Protein AF-A0A4Y2N0J8-F1 (afdb_monomer_lite)

Foldseek 3Di:
DDDQAADPALPCLVVNVVVLCVQLVVLVLNCQLVVVQDQDDDDDPPDDPVCVVVVVSNVVSVVSFVSLLCSLVVRYDCPVVVQVVDPGSNSNNVVSCCRRPVPPD

Radius of gyration: 16.19 Å; chains: 1; bounding box: 48×25×42 Å

Sequence (105 aa):
MNFIEKLEGERNWVSWKFVVELQLTVQKAMPVVQGKVTEPEPLPLDASENEKKTYTALKCFEDLYAIARYIIGSSVRQEPKNISICKTSKYMWDALHRVYEERNE

pLDDT: mean 84.01, std 11.86, range [38.91, 95.75]

Structure (mmCIF, N/CA/C/O backbone):
data_AF-A0A4Y2N0J8-F1
#
_entry.id   AF-A0A4Y2N0J8-F1
#
loop_
_atom_site.group_PDB
_atom_site.id
_atom_site.type_symbol
_atom_site.label_atom_id
_atom_site.label_alt_id
_atom_site.label_comp_id
_atom_site.label_asym_id
_ato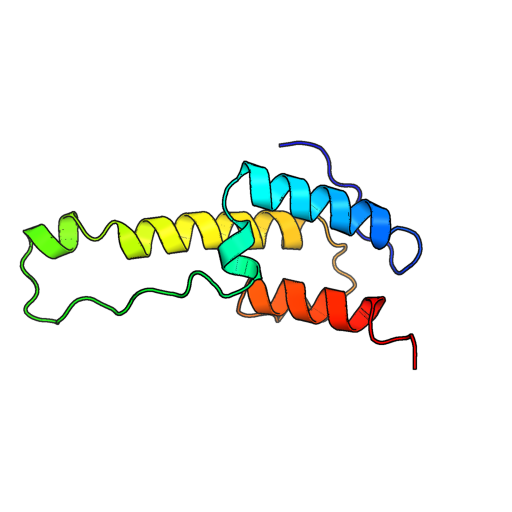m_site.label_entity_id
_atom_site.label_seq_id
_atom_site.pdbx_PDB_ins_code
_atom_site.Cartn_x
_atom_site.Cartn_y
_atom_site.Cartn_z
_atom_site.occupancy
_atom_site.B_iso_or_equiv
_atom_site.auth_seq_id
_atom_site.auth_comp_id
_atom_site.auth_asym_id
_atom_site.auth_atom_id
_atom_site.pdbx_PDB_model_num
ATOM 1 N N . MET A 1 1 ? 10.497 6.995 9.562 1.00 56.81 1 MET A N 1
ATOM 2 C CA . MET A 1 1 ? 9.154 6.389 9.428 1.00 56.81 1 MET A CA 1
ATOM 3 C C . MET A 1 1 ? 8.388 6.785 10.674 1.00 56.81 1 MET A C 1
ATOM 5 O O . MET A 1 1 ? 8.894 6.527 11.759 1.00 56.81 1 MET A O 1
ATOM 9 N N . ASN A 1 2 ? 7.284 7.519 10.541 1.00 64.75 2 ASN A N 1
ATOM 10 C CA . ASN A 1 2 ? 6.539 7.991 11.710 1.00 64.75 2 ASN A CA 1
ATOM 11 C C . ASN A 1 2 ? 5.752 6.827 12.320 1.00 64.75 2 ASN A C 1
ATOM 13 O O . ASN A 1 2 ? 5.379 5.888 11.616 1.00 64.75 2 ASN A O 1
ATOM 17 N N . PHE A 1 3 ? 5.512 6.880 13.626 1.00 79.81 3 PHE A N 1
ATOM 18 C CA . PHE A 1 3 ? 4.668 5.899 14.296 1.00 79.81 3 PHE A CA 1
ATOM 19 C C . PHE A 1 3 ? 3.241 5.980 13.731 1.00 79.81 3 PHE A C 1
ATOM 21 O O . PHE A 1 3 ? 2.643 7.055 13.730 1.00 79.81 3 PHE A O 1
ATOM 28 N N . ILE A 1 4 ? 2.717 4.860 13.225 1.00 86.31 4 ILE A N 1
ATOM 29 C CA . ILE A 1 4 ? 1.294 4.707 12.905 1.00 86.31 4 ILE A CA 1
ATOM 30 C C . ILE A 1 4 ? 0.683 3.955 14.083 1.00 86.31 4 ILE A C 1
ATOM 32 O O . ILE A 1 4 ? 1.122 2.843 14.390 1.00 86.31 4 ILE A O 1
ATOM 36 N N . GLU A 1 5 ? -0.307 4.552 14.747 1.00 89.19 5 GLU A N 1
ATOM 37 C CA . GLU A 1 5 ? -1.112 3.820 15.727 1.00 89.19 5 GLU A CA 1
ATOM 38 C C . GLU A 1 5 ? -1.715 2.585 15.049 1.00 89.19 5 GLU A C 1
ATOM 40 O O . GLU A 1 5 ? -2.079 2.627 13.876 1.00 89.19 5 GLU A O 1
ATOM 45 N N . LYS A 1 6 ? -1.806 1.457 15.754 1.00 91.00 6 LYS A N 1
ATOM 46 C CA . LYS A 1 6 ? -2.413 0.263 15.168 1.00 91.00 6 LYS A CA 1
ATOM 47 C C . LYS A 1 6 ? -3.887 0.517 14.839 1.00 91.00 6 LYS A C 1
ATOM 49 O O . LYS A 1 6 ? -4.581 1.186 15.596 1.00 91.00 6 LYS A O 1
ATOM 54 N N . LEU A 1 7 ? -4.383 -0.051 13.742 1.00 89.56 7 LEU A N 1
ATOM 55 C CA . LEU A 1 7 ? -5.814 -0.021 13.441 1.00 89.56 7 LEU A CA 1
ATOM 56 C C . LEU A 1 7 ? -6.582 -0.819 14.501 1.00 89.56 7 LEU A C 1
ATOM 58 O O . LEU A 1 7 ? -6.301 -2.002 14.716 1.00 89.56 7 LEU A O 1
ATOM 62 N N . GLU A 1 8 ? -7.552 -0.178 15.147 1.00 88.94 8 GLU A N 1
ATOM 63 C CA . GLU A 1 8 ? -8.360 -0.729 16.242 1.00 88.94 8 GLU A CA 1
ATOM 64 C C . GLU A 1 8 ? -9.857 -0.666 15.918 1.00 88.94 8 GLU A C 1
ATOM 66 O O . GLU A 1 8 ? -10.694 -0.378 16.772 1.00 88.94 8 GLU A O 1
ATOM 71 N N . GLY A 1 9 ? -10.191 -0.949 14.661 1.00 86.00 9 GLY A N 1
ATOM 72 C CA . GLY A 1 9 ? -11.563 -0.945 14.174 1.00 86.00 9 GLY A CA 1
ATOM 73 C C . GLY A 1 9 ? -12.041 0.434 13.721 1.00 86.00 9 GLY A C 1
ATOM 74 O O . GLY A 1 9 ? -11.249 1.332 13.435 1.00 86.00 9 GLY A O 1
ATOM 75 N N . GLU A 1 10 ? -13.364 0.608 13.692 1.00 87.25 10 GLU A N 1
ATOM 76 C CA . GLU A 1 10 ? -14.025 1.851 13.262 1.00 87.25 10 GLU A CA 1
ATOM 77 C C . GLU A 1 10 ? -13.582 3.064 14.100 1.00 87.25 10 GLU A C 1
ATOM 79 O O . GLU A 1 10 ? -13.487 4.175 13.582 1.00 87.25 10 GLU A O 1
ATOM 84 N N . ARG A 1 11 ? -13.214 2.845 15.373 1.00 90.19 11 ARG A N 1
ATOM 85 C CA . ARG A 1 11 ? -12.881 3.904 16.341 1.00 90.19 11 ARG A CA 1
ATOM 86 C C . ARG A 1 11 ? -11.782 4.862 15.869 1.00 90.19 11 ARG A C 1
ATOM 88 O O . ARG A 1 11 ? -11.770 6.022 16.265 1.00 90.19 11 ARG A O 1
ATOM 95 N N . ASN A 1 12 ? -10.809 4.352 15.112 1.00 92.81 12 ASN A N 1
ATOM 96 C CA . ASN A 1 12 ? -9.653 5.116 14.651 1.00 92.81 12 ASN A CA 1
ATOM 97 C C . ASN A 1 12 ? -9.411 4.952 13.149 1.00 92.81 12 ASN A C 1
ATOM 99 O O . ASN A 1 12 ? -8.363 5.380 12.676 1.00 92.81 12 ASN A O 1
ATOM 103 N N . TRP A 1 13 ? -10.376 4.403 12.398 1.00 91.81 13 TRP A N 1
ATOM 104 C CA . TRP A 1 13 ? -10.268 4.202 10.950 1.00 91.81 13 TRP A CA 1
ATOM 105 C C . TRP A 1 13 ? -9.877 5.485 10.212 1.00 91.81 13 TRP A C 1
ATOM 107 O O . TRP A 1 13 ? -8.895 5.487 9.477 1.00 91.81 13 TRP A O 1
ATOM 117 N N . VAL A 1 14 ? -10.592 6.590 10.452 1.00 93.06 14 VAL A N 1
ATOM 118 C CA . VAL A 1 14 ? -10.370 7.864 9.742 1.00 93.06 14 VAL A CA 1
ATOM 119 C C . VAL A 1 14 ? -8.956 8.401 9.983 1.00 93.06 14 VAL A C 1
ATOM 121 O O . VAL A 1 14 ? -8.236 8.715 9.035 1.00 93.06 14 VAL A O 1
ATOM 124 N N . SER A 1 15 ? -8.530 8.457 11.247 1.00 94.00 15 SER A N 1
ATOM 125 C CA . SER A 1 15 ? -7.194 8.935 11.622 1.00 94.00 15 SER A CA 1
ATOM 126 C C . SER A 1 15 ? -6.092 8.003 11.119 1.00 94.00 15 SER A C 1
ATOM 128 O O . SER A 1 15 ? -5.077 8.463 10.599 1.00 94.00 15 SER A O 1
ATOM 130 N N . TRP A 1 16 ? -6.297 6.690 11.238 1.00 93.81 16 TRP A N 1
ATOM 131 C CA . TRP A 1 16 ? -5.366 5.677 10.751 1.00 93.81 16 TRP A CA 1
ATOM 132 C C . TRP A 1 16 ? -5.173 5.783 9.238 1.00 93.81 16 TRP A C 1
ATOM 134 O O . TRP A 1 16 ? -4.036 5.867 8.767 1.00 93.81 16 TRP A O 1
ATOM 144 N N . LYS A 1 17 ? -6.279 5.854 8.487 1.00 94.62 17 LYS A N 1
ATOM 145 C CA . LYS A 1 17 ? -6.291 5.964 7.025 1.00 94.62 17 LYS A CA 1
ATOM 146 C C . LYS A 1 17 ? -5.498 7.182 6.577 1.00 94.62 17 LYS A C 1
ATOM 148 O O . LYS A 1 17 ? -4.595 7.037 5.760 1.00 94.62 17 LYS A O 1
ATOM 153 N N . PHE A 1 18 ? -5.759 8.346 7.172 1.00 94.94 18 PHE A N 1
ATOM 154 C CA . PHE A 1 18 ? -5.037 9.577 6.854 1.00 94.94 18 PHE A CA 1
ATOM 155 C C . PHE A 1 18 ? -3.515 9.427 7.022 1.00 94.94 18 PHE A C 1
ATOM 157 O O . PHE A 1 18 ? -2.743 9.803 6.138 1.00 94.94 18 PHE A O 1
ATOM 164 N N . VAL A 1 19 ? -3.060 8.844 8.136 1.00 94.75 19 VAL A N 1
ATOM 165 C CA . VAL A 1 19 ? -1.621 8.665 8.389 1.00 94.75 19 VAL A CA 1
ATOM 166 C C . VAL A 1 19 ? -1.007 7.653 7.416 1.00 94.75 19 VAL A C 1
ATOM 168 O O . VAL A 1 19 ? 0.111 7.867 6.939 1.00 94.75 19 VAL A O 1
ATOM 171 N N . VAL A 1 20 ? -1.718 6.574 7.087 1.00 94.62 20 VAL A N 1
ATOM 172 C CA . VAL A 1 20 ? -1.256 5.576 6.111 1.00 94.62 20 VAL A CA 1
ATOM 173 C C . VAL A 1 20 ? -1.165 6.169 4.708 1.00 94.62 20 VAL A C 1
ATOM 175 O O . VAL A 1 20 ? -0.129 6.012 4.062 1.00 94.62 20 VAL A O 1
ATOM 178 N N . GLU A 1 21 ? -2.181 6.904 4.253 1.00 95.75 21 GLU A N 1
ATOM 179 C CA . GLU A 1 21 ? -2.166 7.611 2.964 1.00 95.75 21 GLU A CA 1
ATOM 180 C C . GLU A 1 21 ? -0.998 8.598 2.885 1.00 95.75 21 GLU A C 1
ATOM 182 O O . GLU A 1 21 ? -0.282 8.645 1.878 1.00 95.75 21 GLU A O 1
ATOM 187 N N . LEU A 1 22 ? -0.745 9.340 3.967 1.00 95.38 22 LEU A N 1
ATOM 188 C CA . LEU A 1 22 ? 0.383 10.262 4.052 1.00 95.38 22 LEU A CA 1
ATOM 189 C C . LEU A 1 22 ? 1.722 9.524 3.918 1.00 95.38 22 LEU A C 1
ATOM 191 O O . LEU A 1 22 ? 2.582 9.947 3.143 1.00 95.38 22 LEU A O 1
ATOM 195 N N . GLN A 1 23 ? 1.910 8.403 4.619 1.00 94.50 23 GLN A N 1
ATOM 196 C CA . GLN A 1 23 ? 3.150 7.626 4.521 1.00 94.50 23 GLN A CA 1
ATOM 197 C C . GLN A 1 23 ? 3.339 6.987 3.146 1.00 94.50 23 GLN A C 1
ATOM 199 O O . GLN A 1 23 ? 4.435 7.063 2.588 1.00 94.50 23 GLN A O 1
ATOM 204 N N . LEU A 1 24 ? 2.284 6.404 2.576 1.00 95.12 24 LEU A N 1
ATOM 205 C CA . LEU A 1 24 ? 2.310 5.852 1.222 1.00 95.12 24 LEU A CA 1
ATOM 206 C C . LEU A 1 24 ? 2.650 6.931 0.190 1.00 95.12 24 LEU A C 1
ATOM 208 O O . LEU A 1 24 ? 3.393 6.663 -0.752 1.00 95.12 24 LEU A O 1
ATOM 212 N N . THR A 1 25 ? 2.159 8.156 0.377 1.00 95.44 25 THR A N 1
ATOM 213 C CA . THR A 1 25 ? 2.459 9.292 -0.503 1.00 95.44 25 THR A CA 1
ATOM 214 C C . THR A 1 25 ? 3.914 9.735 -0.375 1.00 95.44 25 THR A C 1
ATOM 216 O O . THR A 1 25 ? 4.605 9.849 -1.387 1.00 95.44 25 THR A O 1
ATOM 219 N N . VAL A 1 26 ? 4.421 9.909 0.852 1.00 94.75 26 VAL A N 1
ATOM 220 C CA . VAL A 1 26 ? 5.828 10.279 1.107 1.00 94.75 26 VAL A CA 1
ATOM 221 C C . VAL A 1 26 ? 6.791 9.248 0.516 1.00 94.75 26 VAL A C 1
ATOM 223 O O . VAL A 1 26 ? 7.822 9.613 -0.044 1.00 94.75 26 VAL A O 1
ATOM 226 N N . GLN A 1 27 ? 6.438 7.965 0.594 1.00 94.44 27 GLN A N 1
ATOM 227 C CA . GLN A 1 27 ? 7.234 6.872 0.036 1.00 94.44 27 GLN A CA 1
ATOM 228 C C . GLN A 1 27 ? 6.923 6.567 -1.439 1.00 94.44 27 GLN A C 1
ATOM 230 O O . GLN A 1 27 ? 7.450 5.603 -1.984 1.00 94.44 27 GLN A O 1
ATOM 235 N N . LYS A 1 28 ? 6.066 7.364 -2.097 1.00 95.06 28 LYS A N 1
ATOM 236 C CA . LYS A 1 28 ? 5.640 7.187 -3.501 1.00 95.06 28 LYS A CA 1
ATOM 237 C C . LYS A 1 28 ? 4.978 5.833 -3.807 1.00 95.06 28 LYS A C 1
ATOM 239 O O . LYS A 1 28 ? 4.859 5.452 -4.966 1.00 95.06 28 LYS A O 1
ATOM 244 N N . ALA A 1 29 ? 4.506 5.126 -2.785 1.00 95.31 29 ALA A N 1
ATOM 245 C CA . ALA A 1 29 ? 3.885 3.809 -2.882 1.00 95.31 29 ALA A CA 1
ATOM 246 C C . ALA A 1 29 ? 2.349 3.871 -3.035 1.00 95.31 29 ALA A C 1
ATOM 248 O O . ALA A 1 29 ? 1.713 2.858 -3.325 1.00 95.31 29 ALA A O 1
ATOM 249 N N . MET A 1 30 ? 1.740 5.057 -2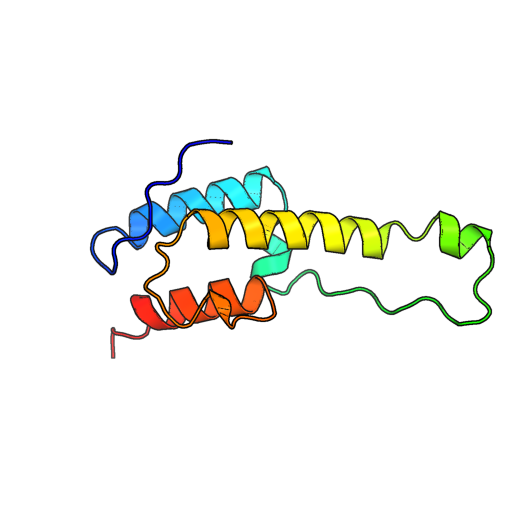.894 1.00 95.69 30 MET A N 1
ATOM 250 C CA . MET A 1 30 ? 0.291 5.258 -3.068 1.00 95.69 30 MET A CA 1
ATOM 251 C C . MET A 1 30 ? -0.259 4.748 -4.420 1.00 95.69 30 MET A C 1
ATOM 253 O O . MET A 1 30 ? -1.305 4.095 -4.430 1.00 95.69 30 MET A O 1
ATOM 257 N N . PRO A 1 31 ? 0.417 4.956 -5.569 1.00 93.69 31 PRO A N 1
ATOM 258 C CA . PRO A 1 31 ? -0.062 4.437 -6.851 1.00 93.69 31 PRO A CA 1
ATOM 259 C C . PRO A 1 31 ? -0.179 2.906 -6.904 1.00 93.69 31 PRO A C 1
ATOM 261 O O . PRO A 1 31 ? -1.020 2.396 -7.643 1.00 93.69 31 PRO A O 1
ATOM 264 N N . VAL A 1 32 ? 0.618 2.177 -6.112 1.00 92.75 32 VAL A N 1
ATOM 265 C CA . VAL A 1 32 ? 0.579 0.707 -6.057 1.00 92.75 32 VAL A CA 1
ATOM 266 C C . VAL A 1 32 ? -0.706 0.228 -5.384 1.00 92.75 32 VAL A C 1
ATOM 268 O O . VAL A 1 32 ? -1.397 -0.633 -5.922 1.00 92.75 32 VAL A O 1
ATOM 271 N N . VAL A 1 33 ? -1.084 0.820 -4.244 1.00 92.81 33 VAL A N 1
ATOM 272 C CA . VAL A 1 33 ? -2.324 0.431 -3.542 1.00 92.81 33 VAL A CA 1
ATOM 273 C C . VAL A 1 33 ? -3.577 0.862 -4.306 1.00 92.81 33 VAL A C 1
ATOM 275 O O . VAL A 1 33 ? -4.600 0.190 -4.253 1.00 92.81 33 VAL A O 1
ATOM 278 N N . GLN A 1 34 ? -3.479 1.936 -5.095 1.00 92.00 34 GLN A N 1
ATOM 279 C CA . GLN A 1 34 ? -4.541 2.369 -6.007 1.00 92.00 34 GLN A CA 1
ATOM 280 C C . GLN A 1 34 ? -4.645 1.493 -7.268 1.00 92.00 34 GLN A C 1
ATOM 282 O O . GLN A 1 34 ? -5.644 1.579 -7.977 1.00 92.00 34 GLN A O 1
ATOM 287 N N . GLY A 1 35 ? -3.644 0.656 -7.563 1.00 89.19 35 GLY A N 1
ATOM 288 C CA . GLY A 1 35 ? -3.584 -0.145 -8.791 1.00 89.19 35 GLY A CA 1
ATOM 289 C C . GLY A 1 35 ? -3.239 0.653 -10.049 1.00 89.19 35 GLY A C 1
ATOM 290 O O . GLY A 1 35 ? -3.469 0.174 -11.152 1.00 89.19 35 GLY A O 1
ATOM 291 N N . LYS A 1 36 ? -2.704 1.870 -9.898 1.00 88.81 36 LYS A N 1
ATOM 292 C CA . LYS A 1 36 ? -2.237 2.712 -11.014 1.00 88.81 36 LYS A CA 1
ATOM 293 C C . LYS A 1 36 ? -0.862 2.293 -11.527 1.00 88.81 36 LYS A C 1
ATOM 295 O O . LYS A 1 36 ? -0.516 2.593 -12.661 1.00 88.81 36 LYS A O 1
ATOM 300 N N . VAL A 1 37 ? -0.079 1.641 -10.671 1.00 86.88 37 VAL A N 1
ATOM 301 C CA . VAL A 1 37 ? 1.174 0.980 -11.033 1.00 86.88 37 VAL A CA 1
ATOM 302 C C . VAL A 1 37 ? 0.961 -0.508 -10.806 1.00 86.88 37 VAL A C 1
ATOM 304 O O . VAL A 1 37 ? 0.677 -0.928 -9.682 1.00 86.88 37 VAL A O 1
ATOM 3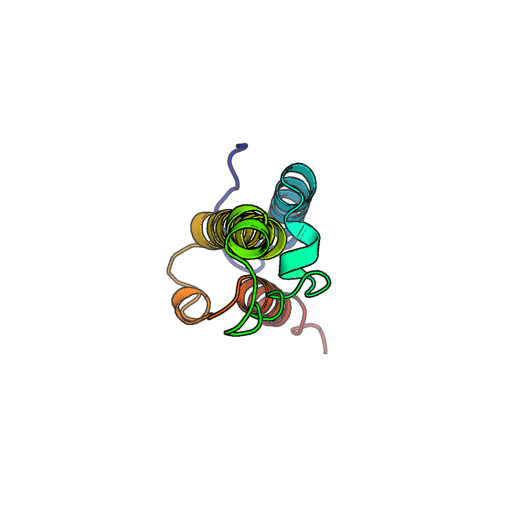07 N N . THR A 1 38 ? 1.072 -1.284 -11.875 1.00 83.31 38 THR A N 1
ATOM 308 C CA . THR A 1 38 ? 0.968 -2.744 -11.855 1.00 83.31 38 THR A CA 1
ATOM 309 C C . THR A 1 38 ? 2.325 -3.381 -12.097 1.00 83.31 38 THR A C 1
ATOM 311 O O . THR A 1 38 ? 3.270 -2.717 -12.525 1.00 83.31 38 THR A O 1
ATOM 314 N N . GLU A 1 39 ? 2.409 -4.673 -11.794 1.00 84.25 39 GLU A N 1
ATOM 315 C CA . GLU A 1 39 ? 3.590 -5.472 -12.085 1.00 84.25 39 GLU A CA 1
ATOM 316 C C . GLU A 1 39 ? 3.902 -5.380 -13.587 1.00 84.25 39 GLU A C 1
ATOM 318 O O . GLU A 1 39 ? 3.007 -5.614 -14.406 1.00 84.25 39 GLU A O 1
ATOM 323 N N . PRO A 1 40 ? 5.117 -4.951 -13.961 1.00 84.00 40 PRO A N 1
ATOM 324 C CA . PRO A 1 40 ? 5.476 -4.78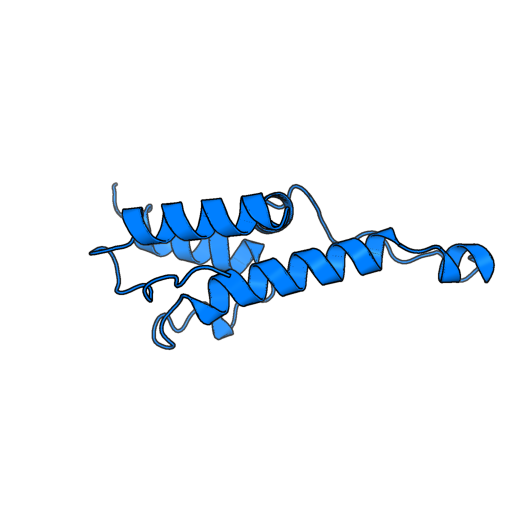3 -15.359 1.00 84.00 40 PRO A CA 1
ATOM 325 C C . PRO A 1 40 ? 5.699 -6.146 -16.021 1.00 84.00 40 PRO A C 1
ATOM 327 O O . PRO A 1 40 ? 6.157 -7.093 -15.380 1.00 84.00 40 PRO A O 1
ATOM 330 N N . GLU A 1 41 ? 5.375 -6.241 -17.312 1.00 83.81 41 GLU A N 1
ATOM 331 C CA . GLU A 1 41 ? 5.478 -7.496 -18.057 1.00 83.81 41 GLU A CA 1
ATOM 332 C C . GLU A 1 41 ? 6.906 -8.054 -18.018 1.00 83.81 41 GLU A C 1
ATOM 334 O O . GLU A 1 41 ? 7.871 -7.297 -18.146 1.00 83.81 41 GLU A O 1
ATOM 339 N N . PRO A 1 42 ? 7.076 -9.372 -17.834 1.00 80.50 42 PRO A N 1
ATOM 340 C CA . PRO A 1 42 ? 8.397 -9.970 -17.858 1.00 80.50 42 PRO A CA 1
ATOM 341 C C . PRO A 1 42 ? 9.066 -9.699 -19.206 1.00 80.50 42 PRO A C 1
ATOM 343 O O . PRO A 1 42 ? 8.423 -9.717 -20.256 1.00 80.50 42 PRO A O 1
ATOM 346 N N . LEU A 1 43 ? 10.378 -9.469 -19.171 1.00 82.62 43 LEU A N 1
ATOM 347 C CA . LEU A 1 43 ? 11.147 -9.306 -20.395 1.00 82.62 43 LEU A CA 1
ATOM 348 C C . LEU A 1 43 ? 11.004 -10.546 -21.301 1.00 82.62 43 LEU A C 1
ATOM 350 O O . LEU A 1 43 ? 10.949 -11.670 -20.785 1.00 82.62 43 LEU A O 1
ATOM 354 N N . PRO A 1 44 ? 11.009 -10.365 -22.635 1.00 83.75 44 PRO A N 1
ATOM 355 C CA . PRO A 1 44 ? 11.091 -11.469 -23.583 1.00 83.75 44 PRO A CA 1
ATOM 356 C C . PRO A 1 44 ? 12.273 -12.397 -23.273 1.00 83.75 44 PRO A C 1
ATOM 358 O O . PRO A 1 44 ? 13.315 -11.962 -22.775 1.00 83.75 44 PRO A O 1
ATOM 361 N N . LEU A 1 45 ? 12.140 -13.689 -23.581 1.00 80.50 45 LEU A N 1
ATOM 362 C CA . LEU A 1 45 ? 13.198 -14.677 -23.316 1.00 80.50 45 LEU A CA 1
ATOM 363 C C . LEU A 1 45 ? 14.513 -14.332 -24.040 1.00 80.50 45 LEU A C 1
ATOM 365 O O . LEU A 1 45 ? 15.600 -14.581 -23.509 1.00 80.50 45 LEU A O 1
ATOM 369 N N . ASP A 1 46 ? 14.397 -13.724 -25.218 1.00 88.50 46 ASP A N 1
ATOM 370 C CA . ASP A 1 46 ? 15.474 -13.247 -26.082 1.00 88.50 46 ASP A CA 1
ATOM 371 C C . ASP A 1 46 ? 15.965 -11.829 -25.745 1.00 88.50 46 ASP A C 1
ATOM 373 O O . ASP A 1 46 ? 16.855 -11.321 -26.428 1.00 88.50 46 ASP A O 1
ATOM 377 N N . ALA A 1 47 ? 15.460 -11.210 -24.669 1.00 83.50 47 ALA A N 1
ATOM 378 C CA . ALA A 1 47 ? 15.953 -9.919 -24.205 1.00 83.50 47 ALA A CA 1
ATOM 379 C C . ALA A 1 47 ? 17.460 -9.977 -23.937 1.00 83.50 47 ALA A C 1
ATOM 381 O O . ALA A 1 47 ? 17.983 -10.912 -23.306 1.00 83.50 47 ALA A O 1
ATOM 382 N N . SER A 1 48 ? 18.153 -8.945 -24.404 1.00 85.25 48 SER A N 1
ATOM 383 C CA . SER A 1 48 ? 19.594 -8.823 -24.268 1.00 85.25 48 SER A CA 1
ATOM 384 C C . SER A 1 48 ? 20.011 -8.768 -22.797 1.00 85.25 48 SER A C 1
ATOM 386 O O . SER A 1 48 ? 19.281 -8.317 -21.911 1.00 85.25 48 SER A O 1
ATOM 388 N N . GLU A 1 49 ? 21.246 -9.185 -22.526 1.00 81.44 49 GLU A N 1
ATOM 389 C CA . GLU A 1 49 ? 21.833 -9.119 -21.184 1.00 81.44 49 GLU A CA 1
ATOM 390 C C . GLU A 1 49 ? 21.854 -7.680 -20.632 1.00 81.44 49 GLU A C 1
ATOM 392 O O . GLU A 1 49 ? 21.761 -7.460 -19.425 1.00 81.44 49 GLU A O 1
ATOM 397 N N . ASN A 1 50 ? 21.946 -6.686 -21.522 1.00 78.69 50 ASN A N 1
ATOM 398 C CA . ASN A 1 50 ? 21.879 -5.280 -21.150 1.00 78.69 50 ASN A CA 1
ATOM 399 C C . ASN A 1 50 ? 20.461 -4.881 -20.714 1.00 78.69 50 ASN A C 1
ATOM 401 O O . ASN A 1 50 ? 20.316 -4.292 -19.649 1.00 78.69 50 ASN A O 1
ATOM 405 N N . GLU A 1 51 ? 19.427 -5.272 -21.467 1.00 78.00 51 GLU A N 1
ATOM 406 C CA . GLU A 1 51 ? 18.021 -5.018 -21.111 1.00 78.00 51 GLU A CA 1
ATOM 407 C C . GLU A 1 51 ? 17.645 -5.658 -19.774 1.00 78.00 51 GLU A C 1
ATOM 409 O O . GLU A 1 51 ? 17.007 -5.008 -18.946 1.00 78.00 51 GLU A O 1
ATOM 414 N N . LYS A 1 52 ? 18.117 -6.884 -19.516 1.00 78.19 52 LYS A N 1
ATOM 415 C CA . LYS A 1 52 ? 17.939 -7.575 -18.227 1.00 78.19 52 LYS A CA 1
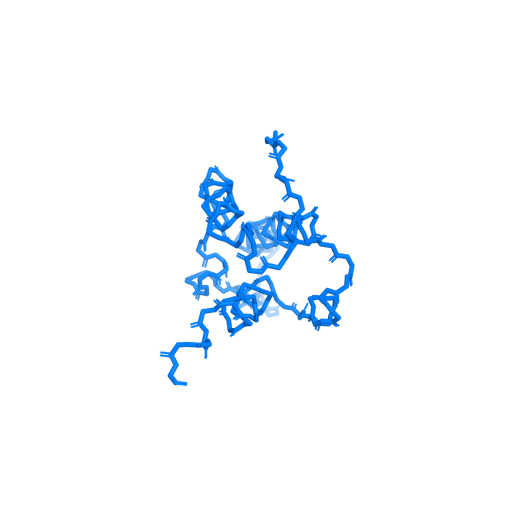ATOM 416 C C . LYS A 1 52 ? 18.598 -6.816 -17.074 1.00 78.19 52 LYS A C 1
ATOM 418 O O . LYS A 1 52 ? 17.976 -6.628 -16.031 1.00 78.19 52 LYS A O 1
ATOM 423 N N . LYS A 1 53 ? 19.829 -6.326 -17.259 1.00 72.69 53 LYS A N 1
ATOM 424 C CA . LYS A 1 53 ? 20.549 -5.532 -16.242 1.00 72.69 53 LYS A CA 1
ATOM 425 C C . LYS A 1 53 ? 19.910 -4.172 -15.985 1.00 72.69 53 LYS A C 1
ATOM 427 O O . LYS A 1 53 ? 19.964 -3.678 -14.860 1.00 72.69 53 LYS A O 1
ATOM 432 N N . THR A 1 54 ? 19.311 -3.568 -17.006 1.00 68.75 54 THR A N 1
ATOM 433 C CA . THR A 1 54 ? 18.642 -2.268 -16.908 1.00 68.75 54 THR A CA 1
ATOM 434 C C . THR A 1 54 ? 17.148 -2.382 -16.640 1.00 68.75 54 THR A C 1
ATOM 436 O O . THR A 1 54 ? 16.463 -1.363 -16.715 1.00 68.75 54 THR A O 1
ATOM 439 N N . TYR A 1 55 ? 16.625 -3.575 -16.327 1.00 79.38 55 TYR A N 1
ATOM 440 C CA . TYR A 1 55 ? 15.207 -3.781 -16.034 1.00 79.38 55 TYR A CA 1
ATOM 441 C C . TYR A 1 55 ? 14.829 -3.210 -14.663 1.00 79.38 55 TYR A C 1
ATOM 443 O O . TYR A 1 55 ? 14.557 -3.902 -13.684 1.00 79.38 55 TYR A O 1
ATOM 451 N N . THR A 1 56 ? 14.860 -1.886 -14.592 1.00 83.25 56 THR A N 1
ATOM 452 C CA . THR A 1 56 ? 14.606 -1.089 -13.398 1.00 83.25 56 THR A CA 1
ATOM 453 C C . THR A 1 56 ? 13.122 -1.024 -13.078 1.00 83.25 56 THR A C 1
ATOM 455 O O . THR A 1 56 ? 12.779 -0.861 -11.916 1.00 83.25 56 THR A O 1
ATOM 458 N N . ALA A 1 57 ? 12.243 -1.213 -14.068 1.00 81.75 57 ALA A N 1
ATOM 459 C CA . ALA A 1 57 ? 10.796 -1.146 -13.888 1.00 81.75 57 ALA A CA 1
ATOM 460 C C . ALA A 1 57 ? 10.279 -2.182 -12.876 1.00 81.75 57 ALA A C 1
ATOM 462 O O . ALA A 1 57 ? 9.563 -1.804 -11.949 1.00 81.75 57 ALA A O 1
ATOM 463 N N . LEU A 1 58 ? 10.676 -3.458 -13.002 1.00 83.56 58 LEU A N 1
ATOM 464 C CA . LEU A 1 58 ? 10.266 -4.501 -12.052 1.00 83.56 58 LEU A CA 1
ATOM 465 C C . LEU A 1 58 ? 10.843 -4.254 -10.670 1.00 83.56 58 LEU A C 1
ATOM 467 O O . LEU A 1 58 ? 10.097 -4.262 -9.701 1.00 83.56 58 LEU A O 1
ATOM 471 N N . LYS A 1 59 ? 12.136 -3.935 -10.583 1.00 85.94 59 LYS A N 1
ATOM 472 C CA . LYS A 1 59 ? 12.765 -3.628 -9.298 1.00 85.94 59 LYS A CA 1
ATOM 473 C C . LYS A 1 59 ? 12.081 -2.449 -8.596 1.00 85.94 59 LYS A C 1
ATOM 475 O O . LYS A 1 59 ? 11.768 -2.526 -7.415 1.00 85.94 59 LYS A O 1
ATOM 480 N N . CYS A 1 60 ? 11.798 -1.369 -9.326 1.00 87.31 60 CYS A N 1
ATOM 481 C CA . CYS A 1 60 ? 11.075 -0.220 -8.787 1.00 87.31 60 CYS A CA 1
ATOM 482 C C . CYS A 1 60 ? 9.657 -0.593 -8.341 1.00 87.31 60 CYS A C 1
ATOM 484 O O . CYS A 1 60 ? 9.200 -0.102 -7.308 1.00 87.31 60 CYS A O 1
ATOM 486 N N . PHE A 1 61 ? 8.960 -1.448 -9.093 1.00 88.88 61 PHE A N 1
ATOM 487 C CA . PHE A 1 61 ? 7.657 -1.958 -8.680 1.00 88.88 61 PHE A CA 1
ATOM 488 C C . PHE A 1 61 ? 7.758 -2.779 -7.390 1.00 88.88 61 PHE A C 1
ATOM 490 O O . PHE A 1 61 ? 7.023 -2.494 -6.448 1.00 88.88 61 PHE A O 1
ATOM 497 N N . GLU A 1 62 ? 8.677 -3.742 -7.321 1.00 89.94 62 GLU A N 1
ATOM 498 C CA . GLU A 1 62 ? 8.902 -4.599 -6.152 1.00 89.94 62 GLU A CA 1
ATOM 499 C C . GLU A 1 62 ? 9.236 -3.780 -4.900 1.00 89.94 62 GLU A C 1
ATOM 501 O O . GLU A 1 62 ? 8.662 -4.032 -3.838 1.00 89.94 62 GLU A O 1
ATOM 506 N N . ASP A 1 63 ? 10.084 -2.755 -5.028 1.00 91.88 63 ASP A N 1
ATOM 507 C CA . ASP A 1 63 ? 10.445 -1.850 -3.932 1.00 91.88 63 ASP A CA 1
ATOM 508 C C . ASP A 1 63 ? 9.210 -1.099 -3.401 1.00 91.88 63 ASP A C 1
ATOM 510 O O . ASP A 1 63 ? 8.911 -1.128 -2.202 1.00 91.88 63 ASP A O 1
ATOM 514 N N . LEU A 1 64 ? 8.440 -0.457 -4.287 1.00 92.75 64 LEU A N 1
ATOM 515 C CA . LEU A 1 64 ? 7.224 0.273 -3.903 1.00 92.75 64 LEU A CA 1
ATOM 516 C C . LEU A 1 64 ? 6.150 -0.664 -3.339 1.00 92.75 64 LEU A C 1
ATOM 518 O O . LEU A 1 64 ? 5.444 -0.320 -2.386 1.00 92.75 64 LEU A O 1
ATOM 522 N N . TYR A 1 65 ? 6.037 -1.858 -3.911 1.00 91.19 65 TYR A N 1
ATOM 523 C CA . TYR A 1 65 ? 5.115 -2.893 -3.477 1.00 91.19 65 TYR A CA 1
ATOM 524 C C . TYR A 1 65 ? 5.455 -3.403 -2.072 1.00 91.19 65 TYR A C 1
ATOM 526 O O . TYR A 1 65 ? 4.566 -3.482 -1.215 1.00 91.19 65 TYR A O 1
ATOM 534 N N . ALA A 1 66 ? 6.733 -3.675 -1.799 1.00 91.44 66 ALA A N 1
ATOM 535 C CA . ALA A 1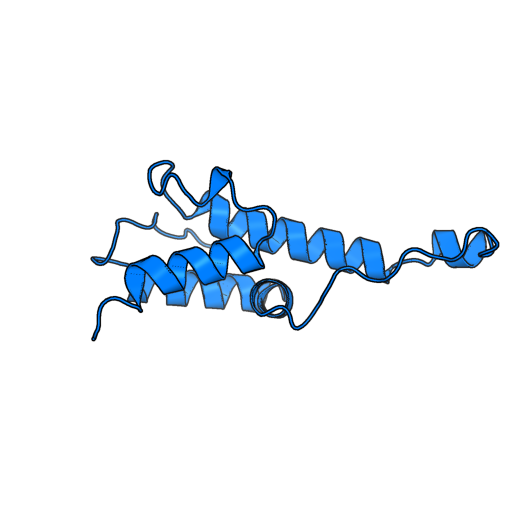 66 ? 7.221 -4.072 -0.484 1.00 91.44 66 ALA A CA 1
ATOM 536 C C . ALA A 1 66 ? 6.974 -2.976 0.560 1.00 91.44 66 ALA A C 1
ATOM 538 O O . ALA A 1 66 ? 6.478 -3.269 1.651 1.00 91.44 66 ALA A O 1
ATOM 539 N N . ILE A 1 67 ? 7.233 -1.711 0.210 1.00 93.69 67 ILE A N 1
ATOM 540 C CA . ILE A 1 67 ? 6.959 -0.563 1.082 1.00 93.69 67 ILE A CA 1
ATOM 541 C C . ILE A 1 67 ? 5.467 -0.468 1.413 1.00 93.69 67 ILE A C 1
ATOM 543 O O . ILE A 1 67 ? 5.107 -0.365 2.588 1.00 93.69 67 ILE A O 1
ATOM 547 N N . ALA A 1 68 ? 4.589 -0.539 0.409 1.00 93.31 68 ALA A N 1
ATOM 548 C CA . ALA A 1 68 ? 3.145 -0.473 0.623 1.00 93.31 68 ALA A CA 1
ATOM 549 C C . ALA A 1 68 ? 2.655 -1.602 1.538 1.00 93.31 68 ALA A C 1
ATOM 551 O O . ALA A 1 68 ? 1.918 -1.367 2.501 1.00 93.31 68 ALA A O 1
ATOM 552 N N . ARG A 1 69 ? 3.103 -2.832 1.265 1.00 90.88 69 ARG A N 1
ATOM 553 C CA . ARG A 1 69 ? 2.754 -4.015 2.056 1.00 90.88 69 ARG A CA 1
ATOM 554 C C . ARG A 1 69 ? 3.260 -3.895 3.494 1.00 90.88 69 ARG A C 1
ATOM 556 O O . ARG A 1 69 ? 2.529 -4.252 4.416 1.00 90.88 69 ARG A O 1
ATOM 563 N N . TYR A 1 70 ? 4.466 -3.366 3.695 1.00 91.12 70 TYR A N 1
ATOM 564 C CA . TYR A 1 70 ? 5.020 -3.123 5.023 1.00 91.12 70 TYR A CA 1
ATOM 565 C C . TYR A 1 70 ? 4.228 -2.057 5.782 1.00 91.12 70 TYR A C 1
ATOM 567 O O . TYR A 1 70 ? 3.830 -2.312 6.915 1.00 91.12 70 TYR A O 1
ATOM 575 N N . ILE A 1 71 ? 3.947 -0.894 5.182 1.00 92.56 71 ILE A N 1
ATOM 576 C CA . ILE A 1 71 ? 3.193 0.188 5.839 1.00 92.56 71 ILE A CA 1
ATOM 577 C C . ILE A 1 71 ? 1.822 -0.317 6.293 1.00 92.56 71 ILE A C 1
ATOM 579 O O . ILE A 1 71 ? 1.478 -0.166 7.463 1.00 92.56 71 ILE A O 1
ATOM 583 N N . ILE A 1 72 ? 1.061 -0.970 5.409 1.00 90.75 72 ILE A N 1
ATOM 584 C CA . ILE A 1 72 ? -0.277 -1.474 5.752 1.00 90.75 72 ILE A CA 1
ATOM 585 C C . ILE A 1 72 ? -0.171 -2.632 6.752 1.00 90.75 72 ILE A C 1
ATOM 587 O O . ILE A 1 72 ? -0.785 -2.601 7.815 1.00 90.75 72 ILE A O 1
ATOM 591 N N . GLY A 1 73 ? 0.644 -3.648 6.457 1.00 88.56 73 GLY A N 1
ATOM 592 C CA . GLY A 1 73 ? 0.753 -4.853 7.283 1.00 88.56 73 GLY A CA 1
ATOM 593 C C . GLY A 1 73 ? 1.288 -4.580 8.691 1.00 88.56 73 GLY A C 1
ATOM 594 O O . GLY A 1 73 ? 0.820 -5.173 9.662 1.00 88.56 73 GLY A O 1
ATOM 595 N N . SER A 1 74 ? 2.231 -3.647 8.830 1.00 88.56 74 SER A N 1
ATOM 596 C CA . SER A 1 74 ? 2.794 -3.261 10.127 1.00 88.56 74 SER A CA 1
ATOM 597 C C . SER A 1 74 ? 1.926 -2.273 10.903 1.00 88.56 74 SER A C 1
ATOM 599 O O . SER A 1 74 ? 2.186 -2.078 12.087 1.00 88.56 74 SER A O 1
ATOM 601 N N . SER A 1 75 ? 0.880 -1.691 10.316 1.00 89.69 75 SER A N 1
ATOM 602 C CA . SER A 1 75 ? -0.016 -0.746 11.001 1.00 89.69 75 SER A CA 1
ATOM 603 C C . SER A 1 75 ? -1.383 -1.338 11.343 1.00 89.69 75 SER A C 1
ATOM 605 O O . SER A 1 75 ? -2.164 -0.707 12.047 1.00 89.69 75 SER A O 1
ATOM 607 N N . VAL A 1 76 ? -1.660 -2.581 10.955 1.00 87.00 76 VAL A N 1
ATOM 608 C CA . VAL A 1 76 ? -2.843 -3.326 11.408 1.00 87.00 76 VAL A CA 1
ATOM 609 C C . VAL A 1 76 ? -2.498 -4.259 12.574 1.00 87.00 76 VAL A C 1
ATOM 611 O O . VAL A 1 76 ? -1.342 -4.671 12.755 1.00 87.00 76 VAL A O 1
ATOM 614 N N . ARG A 1 77 ? -3.483 -4.566 13.429 1.00 76.75 77 ARG A N 1
ATOM 615 C CA . ARG A 1 77 ? -3.380 -5.695 14.375 1.00 76.75 77 ARG A CA 1
ATOM 616 C C . ARG A 1 77 ? -3.440 -7.016 13.590 1.00 76.75 77 ARG A C 1
ATOM 618 O O . ARG A 1 77 ? -3.803 -7.010 12.423 1.00 76.75 77 ARG A O 1
ATOM 625 N N . GLN A 1 78 ? -3.073 -8.146 14.199 1.00 63.25 78 GLN A N 1
ATOM 626 C CA . GLN A 1 78 ? -3.177 -9.466 13.546 1.00 63.25 78 GLN A CA 1
ATOM 627 C C . GLN A 1 78 ? -4.634 -9.933 13.352 1.00 63.25 78 GLN A C 1
ATOM 629 O O . GLN A 1 78 ? -4.892 -10.829 12.554 1.00 63.25 78 GLN A O 1
ATOM 634 N N . GLU A 1 79 ? -5.587 -9.326 14.064 1.00 55.69 79 GLU A N 1
ATOM 635 C CA . GLU A 1 79 ? -6.976 -9.790 14.129 1.00 55.69 79 GLU A CA 1
ATOM 636 C C . GLU A 1 79 ? -7.955 -9.381 13.010 1.00 55.69 79 GLU A C 1
ATOM 638 O O . GLU A 1 79 ? -9.009 -10.018 12.930 1.00 55.69 79 GLU A O 1
ATOM 643 N N . PRO A 1 80 ? -7.677 -8.465 12.061 1.00 54.84 80 PRO A N 1
ATOM 644 C CA . PRO A 1 80 ? -8.359 -8.529 10.783 1.00 54.84 80 PRO A CA 1
ATOM 645 C C . PRO A 1 80 ? -7.791 -9.743 10.032 1.00 54.84 80 PRO A C 1
ATOM 647 O O . PRO A 1 80 ? -6.842 -9.630 9.254 1.00 54.84 80 PRO A O 1
ATOM 650 N N . LYS A 1 81 ? -8.394 -10.918 10.274 1.00 54.06 81 LYS A N 1
ATOM 651 C CA . LYS A 1 81 ? -8.061 -12.245 9.706 1.00 54.06 81 LYS A CA 1
ATOM 652 C C . LYS A 1 81 ? -7.922 -12.284 8.171 1.00 54.06 81 LYS A C 1
ATOM 654 O O . LYS A 1 81 ? -7.474 -13.287 7.628 1.00 54.06 81 LYS A O 1
ATOM 659 N N . ASN A 1 82 ? -8.264 -11.200 7.478 1.00 59.03 82 ASN A N 1
ATOM 660 C CA . ASN A 1 82 ? -8.271 -11.108 6.025 1.00 59.03 82 ASN A CA 1
ATOM 661 C C . ASN A 1 82 ? -7.028 -10.430 5.426 1.00 59.03 82 ASN A C 1
ATOM 663 O O . ASN A 1 82 ? -6.805 -10.581 4.234 1.00 59.03 82 ASN A O 1
ATOM 667 N N . ILE A 1 83 ? -6.195 -9.721 6.200 1.00 62.66 83 ILE A N 1
ATOM 668 C CA . ILE A 1 83 ? -5.044 -8.993 5.620 1.00 62.66 83 ILE A CA 1
ATOM 669 C C . ILE A 1 83 ? -3.844 -9.908 5.364 1.00 62.66 83 ILE A C 1
ATOM 671 O O . ILE A 1 83 ? -3.124 -9.731 4.383 1.00 62.66 83 ILE A O 1
ATOM 675 N N . SER A 1 84 ? -3.638 -10.922 6.205 1.00 61.38 84 SER A N 1
ATOM 676 C CA . SER A 1 84 ? -2.555 -11.900 6.032 1.00 61.38 84 SER A CA 1
ATOM 677 C C . SER A 1 84 ? -2.729 -12.770 4.781 1.00 61.38 84 SER A C 1
ATOM 679 O O . SER A 1 84 ? -1.733 -13.199 4.201 1.00 61.38 84 SER A O 1
ATOM 681 N N . ILE A 1 85 ? -3.973 -12.986 4.337 1.00 66.06 85 ILE A N 1
ATOM 682 C CA . ILE A 1 85 ? -4.305 -13.730 3.110 1.00 66.06 85 ILE A CA 1
ATOM 683 C C . ILE A 1 85 ? -4.276 -12.852 1.851 1.00 66.06 85 ILE A C 1
ATOM 685 O O . ILE A 1 85 ? -4.379 -13.368 0.735 1.00 66.06 85 ILE A O 1
ATOM 689 N N . CYS A 1 86 ? -4.140 -11.530 1.997 1.00 71.50 86 CYS A N 1
ATOM 690 C CA . CYS A 1 86 ? -4.113 -10.636 0.855 1.00 71.50 86 CYS A CA 1
ATOM 691 C C . CYS A 1 86 ? -2.820 -10.808 0.048 1.00 71.50 86 CYS A C 1
ATOM 693 O O . CYS A 1 86 ? -1.705 -10.617 0.549 1.00 71.50 86 CYS A O 1
ATOM 695 N N . LYS A 1 87 ? -2.991 -11.130 -1.238 1.00 76.56 87 LYS A N 1
ATOM 696 C CA . LYS A 1 87 ? -1.885 -11.365 -2.172 1.00 76.56 87 LYS A CA 1
ATOM 697 C C . LYS A 1 87 ? -1.218 -10.087 -2.664 1.00 76.56 87 LYS A C 1
ATOM 699 O O . LYS A 1 87 ? -0.056 -10.162 -3.028 1.00 76.56 87 LYS A O 1
ATOM 704 N N . THR A 1 88 ? -1.929 -8.955 -2.661 1.00 83.38 88 THR A N 1
ATOM 705 C CA . THR A 1 88 ? -1.421 -7.650 -3.110 1.00 83.38 88 THR A CA 1
ATOM 706 C C . THR A 1 88 ? -1.677 -6.556 -2.079 1.00 83.38 88 THR A C 1
ATOM 708 O O . THR A 1 88 ? -2.683 -6.595 -1.371 1.00 83.38 88 THR A O 1
ATOM 711 N N . SER A 1 89 ? -0.792 -5.558 -2.001 1.00 85.00 89 SER A N 1
ATOM 712 C CA . SER A 1 89 ? -0.995 -4.361 -1.171 1.00 85.00 89 SER A CA 1
ATOM 713 C C . SER A 1 89 ? -2.257 -3.585 -1.569 1.00 85.00 89 SER A C 1
ATOM 715 O O . SER A 1 89 ? -2.956 -3.083 -0.694 1.00 85.00 89 SER A O 1
ATOM 717 N N . LYS A 1 90 ? -2.620 -3.584 -2.860 1.00 90.44 90 LYS A N 1
ATOM 718 C CA . LYS A 1 90 ? -3.933 -3.126 -3.336 1.00 90.44 90 LYS A CA 1
ATOM 719 C C . LYS A 1 90 ? -5.082 -3.903 -2.702 1.00 90.44 90 LYS A C 1
ATOM 721 O O . LYS A 1 90 ? -5.987 -3.302 -2.145 1.00 90.44 90 LYS A O 1
ATOM 726 N N . TYR A 1 91 ? -5.040 -5.232 -2.735 1.00 88.19 91 TYR A N 1
ATOM 727 C CA . TYR A 1 91 ? -6.112 -6.035 -2.154 1.00 88.19 91 TYR A CA 1
ATOM 728 C C . TYR A 1 91 ? -6.193 -5.873 -0.625 1.00 88.19 91 TYR A C 1
ATOM 730 O O . TYR A 1 91 ? -7.288 -5.896 -0.075 1.00 88.19 91 TYR A O 1
ATOM 738 N N . MET A 1 92 ? -5.065 -5.642 0.064 1.00 88.94 92 MET A N 1
ATOM 739 C CA . MET A 1 92 ? -5.066 -5.250 1.486 1.00 88.94 92 MET A CA 1
ATOM 740 C C . MET A 1 92 ? -5.804 -3.922 1.701 1.00 88.94 92 MET A C 1
ATOM 742 O O . MET A 1 92 ? -6.610 -3.811 2.622 1.00 88.94 92 MET A O 1
ATOM 746 N N . TRP A 1 93 ? -5.518 -2.929 0.856 1.00 91.56 93 TRP A N 1
ATOM 747 C CA . TRP A 1 93 ? -6.122 -1.599 0.906 1.00 91.56 93 TRP A CA 1
ATOM 748 C C . TRP A 1 93 ? -7.628 -1.643 0.630 1.00 91.56 93 TRP A C 1
ATOM 750 O O . TRP A 1 93 ? -8.420 -1.182 1.449 1.00 91.56 93 TRP A O 1
ATOM 760 N N . ASP A 1 94 ? -8.027 -2.289 -0.464 1.00 90.31 94 ASP A N 1
ATOM 761 C CA . ASP A 1 94 ? -9.429 -2.442 -0.855 1.00 90.31 94 ASP A CA 1
ATOM 762 C C . ASP A 1 94 ? -10.222 -3.221 0.213 1.00 90.31 94 ASP A C 1
ATOM 764 O O . ASP A 1 94 ? -11.333 -2.832 0.566 1.00 90.31 94 ASP A O 1
ATOM 768 N N . ALA A 1 95 ? -9.648 -4.286 0.792 1.00 87.94 95 ALA A N 1
ATOM 769 C CA . ALA A 1 95 ? -10.303 -5.063 1.848 1.00 87.94 95 ALA A CA 1
ATOM 770 C C . ALA A 1 95 ? -10.552 -4.242 3.124 1.00 87.94 95 ALA A C 1
ATOM 772 O O . ALA A 1 95 ? -11.580 -4.415 3.776 1.00 87.94 95 ALA A O 1
ATOM 773 N N . LEU A 1 96 ? -9.627 -3.352 3.486 1.00 88.50 96 LEU A N 1
ATOM 774 C CA . LEU A 1 96 ? -9.789 -2.448 4.623 1.00 88.50 96 LEU A CA 1
ATOM 775 C C . LEU A 1 96 ? -10.898 -1.424 4.373 1.00 88.50 96 LEU A C 1
ATOM 777 O O . LEU A 1 96 ? -11.796 -1.289 5.201 1.00 88.50 96 LEU A O 1
ATOM 781 N N . HIS A 1 97 ? -10.870 -0.762 3.216 1.00 89.81 97 HIS A N 1
ATOM 782 C CA . HIS A 1 97 ? -11.927 0.164 2.807 1.00 89.81 97 HIS A CA 1
ATOM 783 C C . HIS A 1 97 ? -13.296 -0.511 2.809 1.00 89.81 97 HIS A C 1
ATOM 785 O O . HIS A 1 97 ? -14.244 0.009 3.383 1.00 89.81 97 HIS A O 1
ATOM 791 N N . ARG A 1 98 ? -13.381 -1.724 2.266 1.00 87.88 98 ARG A N 1
ATOM 792 C CA . ARG A 1 98 ? -14.598 -2.528 2.294 1.00 87.88 98 ARG A CA 1
ATOM 793 C C . ARG A 1 98 ? -15.124 -2.765 3.710 1.00 87.88 98 ARG A C 1
ATOM 795 O O . ARG A 1 98 ? -16.309 -2.610 3.962 1.00 87.88 98 ARG A O 1
ATOM 802 N N . VAL A 1 99 ? -14.258 -3.118 4.657 1.00 85.56 99 VAL A N 1
ATOM 803 C CA . VAL A 1 99 ? -14.683 -3.400 6.039 1.00 85.56 99 VAL A CA 1
ATOM 804 C C . VAL A 1 99 ? -15.206 -2.152 6.760 1.00 85.56 99 VAL A C 1
ATOM 806 O O . VAL A 1 99 ? -16.154 -2.271 7.535 1.00 85.56 99 VAL A O 1
ATOM 809 N N . TYR A 1 100 ? -14.598 -0.985 6.532 1.00 86.12 100 TYR A N 1
ATOM 810 C CA . TYR A 1 100 ? -14.849 0.219 7.337 1.00 86.12 100 TYR A CA 1
ATOM 811 C C . TYR A 1 100 ? -15.641 1.324 6.627 1.00 86.12 100 TYR A C 1
ATOM 813 O O . TYR A 1 100 ? -16.105 2.246 7.292 1.00 86.12 100 TYR A O 1
ATOM 821 N N . GLU A 1 101 ? -15.807 1.251 5.306 1.00 84.75 101 GLU A N 1
ATOM 822 C CA . GLU A 1 101 ? -16.527 2.254 4.509 1.00 84.75 101 GLU A CA 1
ATOM 823 C C . GLU A 1 101 ? -17.802 1.697 3.849 1.00 84.75 101 GLU A C 1
ATOM 825 O O . GLU A 1 101 ? -18.764 2.450 3.721 1.00 84.75 101 GLU A O 1
ATOM 830 N N . GLU A 1 102 ? -17.890 0.396 3.517 1.00 75.00 102 GLU A N 1
ATOM 831 C CA . GLU A 1 102 ? -19.112 -0.211 2.925 1.00 75.00 102 GLU A CA 1
ATOM 832 C C . GLU A 1 102 ? -20.247 -0.465 3.949 1.00 75.00 102 GLU A C 1
ATOM 834 O O . GLU A 1 102 ? -21.222 -1.139 3.638 1.00 75.00 102 GLU A O 1
ATOM 839 N N . ARG A 1 103 ? -20.168 0.071 5.176 1.00 55.59 103 ARG A N 1
ATOM 840 C CA . ARG A 1 103 ? -21.217 -0.072 6.212 1.00 55.59 103 ARG A CA 1
ATOM 841 C C . ARG A 1 103 ? -22.272 1.046 6.237 1.00 55.59 103 ARG A C 1
ATOM 843 O O . ARG A 1 103 ? -23.038 1.117 7.191 1.00 55.59 103 ARG A O 1
ATOM 850 N N . ASN A 1 104 ? -22.333 1.892 5.210 1.00 48.38 104 ASN A N 1
ATOM 851 C CA . ASN A 1 104 ? -23.269 3.023 5.141 1.00 48.38 104 ASN A CA 1
ATOM 852 C C . ASN A 1 104 ? -24.337 2.893 4.035 1.00 48.38 104 ASN A C 1
ATOM 854 O O . ASN A 1 104 ? -24.665 3.893 3.398 1.00 48.38 104 ASN A O 1
ATOM 858 N N . GLU A 1 105 ? -24.895 1.697 3.830 1.00 38.91 105 GLU A N 1
ATOM 859 C CA . GLU A 1 105 ? -26.209 1.526 3.179 1.00 38.91 105 GLU A CA 1
ATOM 860 C C . GLU A 1 105 ? -27.161 0.716 4.063 1.00 38.91 105 GLU A C 1
ATOM 862 O O . GLU A 1 105 ? -26.738 -0.346 4.579 1.00 38.91 105 GLU A O 1
#

Secondary structure (DSSP, 8-state):
-PPPPPB-GGGGHHHHHHHHHHHHHHTT-HHHHTTSS-PPPPPPTT--HHHHHT-HHHHHHHHHHHHHHHHHHHHB-S-STTTTT-SSHHHHHHHHHHHHHTT--

Organism: Araneus ventricosus (NCBI:txid182803)